Protein AF-A0A9E2D2S4-F1 (afdb_monomer_lite)

Sequence (62 aa):
GIIGKKVHCNIYEKRASVCRDFQPAWLGGESNERCDKARIQWGLPILTPEVWNQPDNFPKAA

Radius of gyration: 13.97 Å; chains: 1; bounding box: 36×27×29 Å

pLDDT: mean 85.82, std 14.3, range [39.16, 97.25]

Foldseek 3Di:
DDPPPDDDDPCLVVDDCVVNVDDDALPVHHGDPVNCVVCVVVVHHGDDNCPVVPPPPDPPDD

Secondary structure (DSSP, 8-state):
-BTTTB---TTGGGS-HHHHS-PPTTGGG---HHHHHHHHHTTPPPP-GGGGT-GGGSPPP-

Structure (mmCIF, N/CA/C/O backbone):
data_AF-A0A9E2D2S4-F1
#
_entry.id   AF-A0A9E2D2S4-F1
#
loop_
_atom_site.group_PDB
_atom_site.id
_atom_site.type_symbol
_atom_site.label_atom_id
_atom_site.label_alt_id
_atom_site.label_comp_id
_atom_site.label_asym_id
_atom_site.label_entity_id
_atom_site.label_seq_id
_atom_site.pdbx_PDB_ins_code
_atom_site.Cartn_x
_atom_site.Cartn_y
_atom_site.Cartn_z
_atom_site.occupancy
_atom_site.B_iso_or_equiv
_atom_site.auth_seq_id
_atom_site.auth_comp_id
_atom_site.auth_asym_id
_atom_site.auth_atom_id
_atom_site.pdbx_PDB_model_num
ATOM 1 N N . GLY A 1 1 ? -19.086 -6.716 1.514 1.00 84.44 1 GLY A N 1
ATOM 2 C CA . GLY A 1 1 ? -18.718 -6.671 0.081 1.00 84.44 1 GLY A CA 1
ATOM 3 C C . GLY A 1 1 ? -19.070 -7.982 -0.601 1.00 84.44 1 GLY A C 1
ATOM 4 O O . GLY A 1 1 ? -19.545 -8.880 0.079 1.00 84.44 1 GLY A O 1
ATOM 5 N N . ILE A 1 2 ? -18.837 -8.090 -1.911 1.00 91.31 2 ILE A N 1
ATOM 6 C CA . ILE A 1 2 ? -19.083 -9.298 -2.719 1.00 91.31 2 ILE A CA 1
ATOM 7 C C . ILE A 1 2 ? -17.732 -9.852 -3.186 1.00 91.31 2 ILE A C 1
ATOM 9 O O . ILE A 1 2 ? -16.969 -9.134 -3.841 1.00 91.31 2 ILE A O 1
ATOM 13 N N . ILE A 1 3 ? -17.438 -11.110 -2.842 1.00 86.25 3 ILE A N 1
ATOM 14 C CA . ILE A 1 3 ? -16.210 -11.816 -3.246 1.00 86.25 3 ILE A CA 1
ATOM 15 C C . ILE A 1 3 ? -16.124 -11.848 -4.777 1.00 86.25 3 ILE A C 1
ATOM 17 O O . ILE A 1 3 ? -17.126 -12.066 -5.454 1.00 86.25 3 ILE A O 1
ATOM 21 N N . GLY A 1 4 ? -14.939 -11.563 -5.321 1.00 84.31 4 GLY A N 1
ATOM 22 C CA . GLY A 1 4 ? -14.713 -11.480 -6.769 1.00 84.31 4 GLY A CA 1
ATOM 23 C C . GLY A 1 4 ? -15.231 -10.200 -7.438 1.00 84.31 4 GLY A C 1
ATOM 24 O O . GLY A 1 4 ? -15.029 -10.034 -8.634 1.00 84.31 4 GLY A O 1
ATOM 25 N N . LYS A 1 5 ? -15.872 -9.283 -6.696 1.00 91.44 5 LYS A N 1
ATOM 26 C CA . LYS A 1 5 ? -16.268 -7.958 -7.210 1.00 91.44 5 LYS A CA 1
ATOM 27 C C . LYS A 1 5 ? -15.609 -6.828 -6.431 1.00 91.44 5 LYS A C 1
ATOM 29 O O . LYS A 1 5 ? -14.741 -6.133 -6.939 1.00 91.44 5 LYS A O 1
ATOM 34 N N . LYS A 1 6 ? -16.040 -6.628 -5.185 1.00 88.69 6 LYS A N 1
ATOM 35 C CA . LYS A 1 6 ? -15.537 -5.565 -4.311 1.00 88.69 6 LYS A CA 1
ATOM 36 C C . LYS A 1 6 ? -15.723 -5.968 -2.861 1.00 88.69 6 LYS A C 1
ATOM 38 O O . LYS A 1 6 ? -16.847 -6.131 -2.375 1.00 88.69 6 LYS A O 1
ATOM 43 N N . VAL A 1 7 ? -14.612 -6.094 -2.157 1.00 91.62 7 VAL A N 1
ATOM 44 C CA . VAL A 1 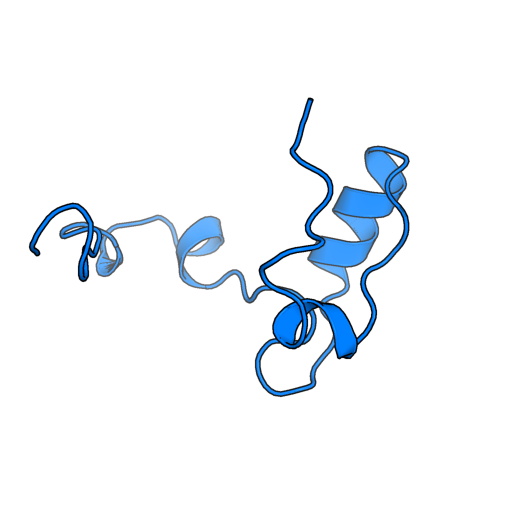7 ? -14.570 -6.369 -0.722 1.00 91.62 7 VAL A CA 1
ATOM 45 C C . VAL A 1 7 ? -13.838 -5.235 -0.017 1.00 91.62 7 VAL A C 1
ATOM 47 O O . VAL A 1 7 ? -13.029 -4.538 -0.620 1.00 91.62 7 VAL A O 1
ATOM 50 N N . HIS A 1 8 ? -14.151 -5.028 1.255 1.00 90.00 8 HIS A N 1
ATOM 51 C CA . HIS A 1 8 ? -13.408 -4.130 2.129 1.00 90.00 8 HIS A CA 1
ATOM 52 C C . HIS A 1 8 ? -13.366 -4.746 3.527 1.00 90.00 8 HIS A C 1
ATOM 54 O O . HIS A 1 8 ? -14.225 -5.554 3.892 1.00 90.00 8 HIS A O 1
ATOM 60 N N . CYS A 1 9 ? -12.356 -4.380 4.308 1.00 89.88 9 CYS A N 1
ATOM 61 C CA . CYS A 1 9 ? -12.218 -4.831 5.685 1.00 89.88 9 CYS A CA 1
ATOM 62 C C . CYS A 1 9 ? -13.117 -3.972 6.591 1.00 89.88 9 CYS A C 1
ATOM 64 O O . CYS A 1 9 ? -12.912 -2.766 6.684 1.00 89.88 9 CYS A O 1
ATOM 66 N N . ASN A 1 10 ? -14.100 -4.569 7.278 1.00 92.25 10 ASN A N 1
ATOM 67 C CA . ASN A 1 10 ? -15.024 -3.816 8.147 1.00 92.25 10 ASN A CA 1
ATOM 68 C C . ASN A 1 10 ? -14.346 -3.214 9.396 1.00 92.25 10 ASN A C 1
ATOM 70 O O . ASN A 1 10 ? -14.878 -2.320 10.040 1.00 92.25 10 ASN A O 1
ATOM 74 N N . ILE A 1 11 ? -13.158 -3.705 9.752 1.00 93.25 11 ILE A N 1
ATOM 75 C CA . ILE A 1 11 ? -12.367 -3.195 10.879 1.00 93.25 11 ILE A CA 1
ATOM 76 C C . ILE A 1 11 ? -11.197 -2.319 10.421 1.00 93.25 11 ILE A C 1
ATOM 78 O O . ILE A 1 11 ? -10.292 -2.081 11.212 1.00 93.25 11 ILE A O 1
ATOM 82 N N . TYR A 1 12 ? -11.167 -1.875 9.160 1.00 90.31 12 TYR A N 1
ATOM 83 C CA . TYR A 1 12 ? -10.041 -1.099 8.6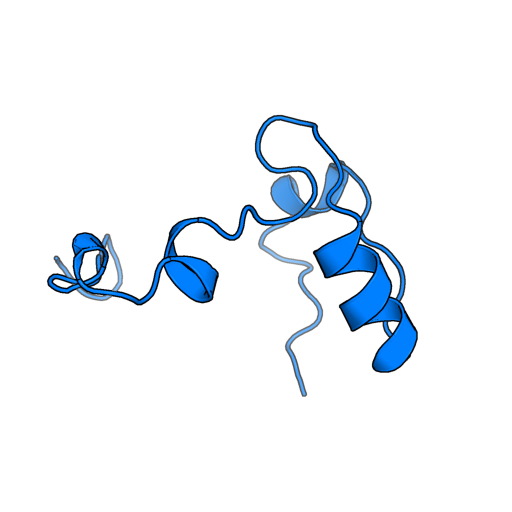32 1.00 90.31 12 TYR A CA 1
ATOM 84 C C . TYR A 1 12 ? -9.752 0.145 9.484 1.00 90.31 12 TYR A C 1
ATOM 86 O O . TYR A 1 12 ? -8.623 0.325 9.932 1.00 90.31 12 TYR A O 1
ATOM 94 N N . GLU A 1 13 ? -10.796 0.899 9.841 1.00 93.12 13 GLU A N 1
ATOM 95 C CA . GLU A 1 13 ? -10.692 2.075 10.717 1.00 93.12 13 GLU A CA 1
ATOM 96 C C . GLU A 1 13 ? -10.184 1.750 12.127 1.00 93.12 13 GLU A C 1
ATOM 98 O O . GLU A 1 13 ? -9.587 2.596 12.788 1.00 93.12 13 GLU A O 1
ATOM 103 N N . LYS A 1 14 ? -10.381 0.510 12.591 1.00 95.69 14 LYS A N 1
ATOM 104 C CA . LYS A 1 14 ? -9.939 0.038 13.912 1.00 95.69 14 LYS A CA 1
ATOM 105 C C . LYS A 1 14 ? -8.507 -0.504 13.911 1.00 95.69 14 LYS A C 1
ATOM 107 O O . LYS A 1 14 ? -8.027 -0.934 14.958 1.00 95.69 14 LYS A O 1
ATOM 112 N N . ARG A 1 15 ? -7.822 -0.536 12.762 1.00 94.50 15 ARG A N 1
ATOM 113 C CA . ARG A 1 15 ? -6.412 -0.943 12.698 1.00 94.50 15 ARG A CA 1
ATOM 114 C C . ARG A 1 15 ? -5.540 0.083 13.418 1.00 94.50 15 ARG A C 1
ATOM 116 O O . ARG A 1 15 ? -5.857 1.271 13.447 1.00 94.50 15 ARG A O 1
ATOM 123 N N . ALA A 1 16 ? -4.416 -0.377 13.966 1.00 95.19 16 ALA A N 1
ATOM 124 C CA . ALA A 1 16 ? -3.401 0.522 14.499 1.00 95.19 16 ALA A CA 1
ATOM 125 C C . ALA A 1 16 ? -2.955 1.520 13.415 1.00 95.19 16 ALA A C 1
ATOM 127 O O . ALA A 1 16 ? -2.833 1.149 12.242 1.00 95.19 16 ALA A O 1
ATOM 128 N N . SER A 1 17 ? -2.685 2.764 13.817 1.00 93.81 17 SER A N 1
ATOM 129 C CA . SER A 1 17 ? -2.283 3.863 12.922 1.00 93.81 17 SER A CA 1
ATOM 130 C C . SER A 1 17 ? -1.121 3.475 12.013 1.00 93.81 17 SER A C 1
ATOM 132 O O . SER A 1 17 ? -1.155 3.723 10.815 1.00 93.81 17 SER A O 1
ATOM 134 N N . VAL A 1 18 ? -0.144 2.735 12.542 1.00 91.62 18 VAL A N 1
ATOM 135 C CA . VAL A 1 18 ? 1.016 2.247 11.780 1.00 91.62 18 VAL A CA 1
ATOM 136 C C . VAL A 1 18 ? 0.656 1.429 10.534 1.00 91.62 18 VAL A C 1
ATOM 138 O O . VAL A 1 18 ? 1.447 1.407 9.595 1.00 91.62 18 VAL A O 1
ATOM 141 N N . CYS A 1 19 ? -0.504 0.763 10.522 1.00 88.56 19 CYS A N 1
ATOM 142 C CA . CYS A 1 19 ? -1.002 -0.012 9.385 1.00 88.56 19 CYS A CA 1
ATOM 143 C C . CYS A 1 19 ? -2.090 0.724 8.598 1.00 88.56 19 CYS A C 1
ATOM 145 O O . CYS A 1 19 ? -2.191 0.520 7.393 1.00 88.56 19 CYS A O 1
ATOM 147 N N . ARG A 1 20 ? -2.934 1.516 9.270 1.00 92.44 20 ARG A N 1
ATOM 148 C CA . ARG A 1 20 ? -4.021 2.268 8.626 1.00 92.44 20 ARG A CA 1
ATOM 149 C C . ARG A 1 20 ? -3.489 3.456 7.826 1.00 92.44 20 ARG A C 1
ATOM 151 O O . ARG A 1 20 ? -3.949 3.700 6.721 1.00 92.44 20 ARG A O 1
ATOM 158 N N . ASP A 1 21 ? -2.487 4.139 8.363 1.00 92.00 21 ASP A N 1
ATOM 159 C CA . ASP A 1 21 ? -1.980 5.398 7.820 1.00 92.00 21 ASP A CA 1
ATOM 160 C C . ASP A 1 21 ? -0.756 5.162 6.905 1.00 92.00 21 ASP A C 1
ATOM 162 O O . ASP A 1 21 ? -0.164 6.102 6.375 1.00 92.00 21 ASP A O 1
ATOM 166 N N . PHE A 1 22 ? -0.359 3.899 6.694 1.00 92.38 22 PHE A N 1
ATOM 167 C CA . PHE A 1 22 ? 0.727 3.537 5.785 1.00 92.38 22 PHE A CA 1
ATOM 168 C C . PHE A 1 22 ? 0.273 3.675 4.328 1.00 92.38 22 PHE A C 1
ATOM 170 O O . PHE A 1 22 ? -0.494 2.850 3.831 1.00 92.38 22 PHE A O 1
ATOM 177 N N . GLN A 1 23 ? 0.786 4.687 3.631 1.00 92.00 23 GLN A N 1
ATOM 178 C CA . GLN A 1 23 ? 0.506 4.893 2.211 1.00 92.00 23 GLN A CA 1
ATOM 179 C C . GLN A 1 23 ? 1.409 4.008 1.340 1.00 92.00 23 GLN A C 1
ATOM 181 O O . GLN A 1 23 ? 2.624 4.022 1.512 1.00 92.00 23 GLN A O 1
ATOM 186 N N . PRO A 1 24 ? 0.876 3.218 0.402 1.00 90.88 24 PRO A N 1
ATOM 187 C CA . PRO A 1 24 ? 1.693 2.533 -0.597 1.00 90.88 24 PRO A CA 1
ATOM 188 C C . PRO A 1 24 ? 2.538 3.507 -1.439 1.00 90.88 24 PRO A C 1
ATOM 190 O O . PRO A 1 24 ? 2.101 4.622 -1.715 1.00 90.88 24 PRO A O 1
ATOM 193 N N . ALA A 1 25 ? 3.727 3.086 -1.885 1.00 93.56 25 ALA A N 1
ATOM 194 C CA . ALA A 1 25 ? 4.556 3.918 -2.760 1.00 93.56 25 ALA A CA 1
ATOM 195 C C . ALA A 1 25 ? 3.851 4.221 -4.092 1.00 93.56 25 ALA A C 1
ATOM 197 O O . ALA A 1 25 ? 3.162 3.371 -4.662 1.00 93.56 25 ALA A O 1
ATOM 198 N N . TRP A 1 26 ? 4.052 5.439 -4.583 1.00 92.38 26 TRP A N 1
ATOM 199 C CA . TRP A 1 26 ? 3.458 6.011 -5.791 1.00 92.38 26 TRP A CA 1
ATOM 200 C C . TRP A 1 26 ? 1.933 6.120 -5.778 1.00 92.38 26 TRP A C 1
ATOM 202 O O . TRP A 1 26 ? 1.337 6.450 -6.805 1.00 92.38 26 TRP A O 1
ATOM 212 N N . LEU A 1 27 ? 1.278 5.901 -4.630 1.00 89.56 27 LEU A N 1
ATOM 213 C CA . LEU A 1 27 ? -0.136 6.231 -4.500 1.00 89.56 27 LEU A CA 1
ATOM 214 C C . LEU A 1 27 ? -0.297 7.747 -4.664 1.00 89.56 27 LEU A C 1
ATOM 216 O O . LEU A 1 27 ? 0.327 8.523 -3.951 1.00 89.56 27 LEU A O 1
ATOM 220 N N . GLY A 1 28 ? -1.105 8.168 -5.637 1.00 87.88 28 GLY A N 1
ATOM 221 C CA . GLY A 1 28 ? -1.251 9.590 -5.959 1.00 87.88 28 GLY A CA 1
ATOM 222 C C . GLY A 1 28 ? -0.003 10.232 -6.583 1.00 87.88 28 GLY A C 1
ATOM 223 O O . GLY A 1 28 ? 0.054 11.452 -6.669 1.00 87.88 28 GLY A O 1
ATOM 224 N N . GLY A 1 29 ? 0.975 9.438 -7.037 1.00 90.25 29 GLY A N 1
ATOM 225 C CA . GLY A 1 29 ? 2.199 9.939 -7.672 1.00 90.25 29 GLY A CA 1
ATOM 226 C C . GLY A 1 29 ? 3.345 10.270 -6.711 1.00 90.25 29 GLY A C 1
ATOM 227 O O . GLY A 1 29 ? 4.363 10.785 -7.164 1.00 90.25 29 GLY A O 1
ATOM 228 N N . GLU A 1 30 ? 3.226 9.947 -5.420 1.00 93.38 30 GLU A N 1
ATOM 229 C CA . GLU A 1 30 ? 4.260 10.224 -4.411 1.00 93.38 30 GLU A CA 1
ATOM 230 C C . GLU A 1 30 ? 5.009 8.958 -3.981 1.00 93.38 30 GLU A C 1
ATOM 232 O O . GLU A 1 30 ? 4.396 7.942 -3.659 1.00 93.38 30 GLU A O 1
ATOM 237 N N . SER A 1 31 ? 6.342 8.998 -3.924 1.00 93.12 31 SER A N 1
ATOM 238 C CA . SER A 1 31 ? 7.137 7.887 -3.384 1.00 93.12 31 SER A CA 1
ATOM 239 C C . SER A 1 31 ? 6.965 7.744 -1.861 1.00 93.12 31 SER A C 1
ATOM 241 O O . SER A 1 31 ? 6.535 8.668 -1.172 1.00 93.12 31 SER A O 1
ATOM 243 N N . ASN A 1 32 ? 7.308 6.574 -1.306 1.00 95.25 32 ASN A N 1
ATOM 244 C CA . ASN A 1 32 ? 7.305 6.354 0.143 1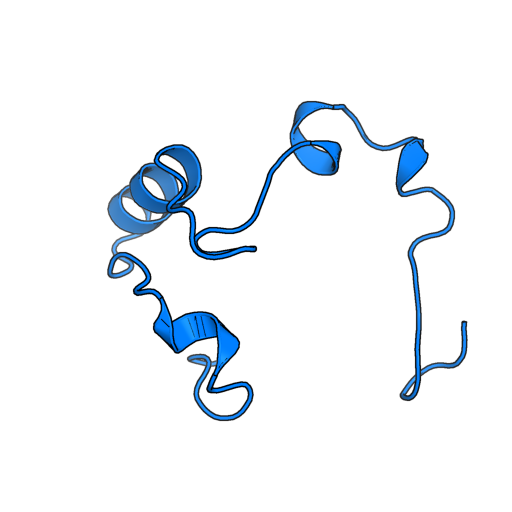.00 95.25 32 ASN A CA 1
ATOM 245 C C . ASN A 1 32 ? 8.623 5.726 0.609 1.00 95.25 32 ASN A C 1
ATOM 247 O O . ASN A 1 32 ? 8.835 4.522 0.465 1.00 95.25 32 ASN A O 1
ATOM 251 N N . GLU A 1 33 ? 9.438 6.519 1.304 1.00 95.25 33 GLU A N 1
ATOM 252 C CA . GLU A 1 33 ? 10.740 6.112 1.842 1.00 95.25 33 GLU A CA 1
ATOM 253 C C . GLU A 1 33 ? 10.6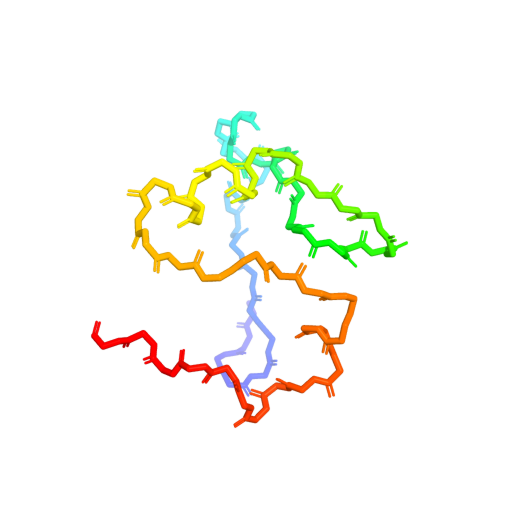67 4.860 2.740 1.00 95.25 33 GLU A C 1
ATOM 255 O O . GLU A 1 33 ? 11.570 4.024 2.731 1.00 95.25 33 GLU A O 1
ATOM 260 N N . ARG A 1 34 ? 9.591 4.681 3.522 1.00 94.12 34 ARG A N 1
ATOM 261 C CA . ARG A 1 34 ? 9.424 3.483 4.367 1.00 94.12 34 ARG A CA 1
ATOM 262 C C . ARG A 1 34 ? 9.185 2.231 3.528 1.00 94.12 34 ARG A C 1
ATOM 264 O O . ARG A 1 34 ? 9.635 1.154 3.915 1.00 94.12 34 ARG A O 1
ATOM 271 N N . CYS A 1 35 ? 8.478 2.368 2.407 1.00 94.00 35 CYS A N 1
ATOM 272 C CA . CYS A 1 35 ? 8.308 1.285 1.444 1.00 94.00 35 CYS A CA 1
ATOM 273 C C . CYS A 1 35 ? 9.657 0.935 0.807 1.00 94.00 35 CYS A C 1
ATOM 275 O O . CYS A 1 35 ? 10.028 -0.237 0.777 1.00 94.00 35 CYS A O 1
ATOM 277 N N . ASP A 1 36 ? 10.426 1.947 0.406 1.00 94.56 36 ASP A N 1
ATOM 278 C CA . ASP A 1 36 ? 11.729 1.769 -0.237 1.00 94.56 36 ASP A CA 1
ATOM 279 C C . ASP A 1 36 ? 12.727 1.081 0.700 1.00 94.56 36 ASP A C 1
ATOM 281 O O . ASP A 1 36 ? 13.335 0.077 0.329 1.00 94.56 36 ASP A O 1
ATOM 285 N N . LYS A 1 37 ? 12.818 1.539 1.957 1.00 95.81 37 LYS A N 1
ATOM 286 C CA . LYS A 1 37 ? 13.639 0.906 3.003 1.00 95.81 37 LYS A CA 1
ATOM 287 C C . LYS A 1 37 ? 13.283 -0.563 3.202 1.00 95.81 37 LYS A C 1
ATOM 289 O O . LYS A 1 37 ? 14.178 -1.403 3.241 1.00 95.81 37 LYS A O 1
ATOM 294 N N . ALA A 1 38 ? 11.990 -0.880 3.304 1.00 94.50 38 ALA A N 1
ATOM 295 C CA . ALA A 1 38 ? 11.541 -2.259 3.461 1.00 94.50 38 ALA A CA 1
ATOM 296 C C . ALA A 1 38 ? 11.928 -3.109 2.243 1.00 94.50 38 ALA A C 1
ATOM 298 O O . ALA A 1 38 ? 12.453 -4.206 2.402 1.00 94.50 38 ALA A O 1
ATOM 299 N N . ARG A 1 39 ? 11.722 -2.601 1.024 1.00 95.12 39 ARG A N 1
ATOM 300 C CA . ARG A 1 39 ? 12.071 -3.329 -0.202 1.00 95.12 39 ARG A CA 1
ATOM 301 C C . ARG A 1 39 ? 13.570 -3.598 -0.294 1.00 95.12 39 ARG A C 1
ATOM 303 O O . ARG A 1 39 ? 13.939 -4.751 -0.488 1.00 95.12 39 ARG A O 1
ATOM 310 N N . ILE A 1 40 ? 14.411 -2.596 -0.042 1.00 96.12 40 ILE A N 1
ATOM 311 C CA . ILE A 1 40 ? 15.874 -2.750 -0.009 1.00 96.12 40 ILE A CA 1
ATOM 312 C C . ILE A 1 40 ? 16.289 -3.795 1.033 1.00 96.12 40 ILE A C 1
ATOM 314 O O . ILE A 1 40 ? 17.084 -4.680 0.726 1.00 96.12 40 ILE A O 1
ATOM 318 N N . GLN A 1 41 ? 15.719 -3.735 2.241 1.00 97.25 41 GLN A N 1
ATOM 319 C CA . GLN A 1 41 ? 16.019 -4.690 3.312 1.00 97.25 41 GLN A CA 1
ATOM 320 C C . GLN A 1 41 ? 15.711 -6.140 2.912 1.00 97.25 41 GLN A C 1
ATOM 322 O O . GLN A 1 41 ? 16.422 -7.053 3.325 1.00 97.25 41 GLN A O 1
ATOM 327 N N . TRP A 1 42 ? 14.680 -6.351 2.093 1.00 95.69 42 TRP A N 1
ATOM 328 C CA . TRP A 1 42 ? 14.286 -7.670 1.595 1.00 95.69 42 TRP A CA 1
ATOM 329 C C . TRP A 1 42 ? 14.854 -8.003 0.205 1.00 95.69 42 TRP A C 1
ATOM 331 O O . TRP A 1 42 ? 14.405 -8.960 -0.419 1.00 95.69 42 TRP A O 1
ATOM 341 N N . GLY A 1 43 ? 15.829 -7.236 -0.300 1.00 94.81 43 GLY A N 1
ATOM 342 C CA . GLY A 1 43 ? 16.464 -7.480 -1.604 1.00 94.81 43 GLY A CA 1
ATOM 343 C C . GLY A 1 43 ? 15.550 -7.234 -2.809 1.00 94.81 43 GLY A C 1
ATOM 344 O O . GLY A 1 43 ? 15.826 -7.708 -3.909 1.00 94.81 43 GLY A O 1
ATOM 345 N N . LEU A 1 44 ? 14.450 -6.509 -2.612 1.00 92.69 44 LEU A N 1
ATOM 346 C CA . LEU A 1 44 ? 13.497 -6.158 -3.655 1.00 92.69 44 LEU A CA 1
ATOM 347 C C . LEU A 1 44 ? 13.878 -4.814 -4.303 1.00 92.69 44 LEU A C 1
ATOM 349 O O . LEU A 1 44 ? 14.249 -3.875 -3.593 1.00 92.69 44 LEU A O 1
ATOM 353 N N . PRO A 1 45 ? 13.728 -4.667 -5.633 1.00 91.56 45 PRO A N 1
ATOM 354 C CA . PRO A 1 45 ? 13.992 -3.402 -6.318 1.00 91.56 45 PRO A CA 1
ATOM 355 C C . PRO A 1 45 ? 12.985 -2.339 -5.888 1.00 91.56 45 PRO A C 1
ATOM 357 O O . PRO A 1 45 ? 11.821 -2.663 -5.657 1.00 91.56 45 PRO A O 1
ATOM 360 N N . ILE A 1 46 ? 13.398 -1.076 -5.810 1.00 93.12 46 ILE A N 1
ATOM 361 C CA . ILE A 1 46 ? 12.514 0.049 -5.469 1.00 93.12 46 ILE A CA 1
ATOM 362 C C . ILE A 1 46 ? 11.388 0.156 -6.511 1.00 93.12 46 ILE A C 1
ATOM 364 O O . ILE A 1 46 ? 11.585 -0.174 -7.680 1.00 93.12 46 ILE A O 1
ATOM 368 N N . LEU A 1 47 ? 10.190 0.559 -6.083 1.00 91.81 47 LEU A N 1
ATOM 369 C CA . LEU A 1 47 ? 9.060 0.723 -6.999 1.00 91.81 47 LEU A CA 1
ATOM 370 C C . LEU A 1 47 ? 9.194 2.020 -7.798 1.00 91.81 47 LEU A C 1
ATOM 372 O O . LEU A 1 47 ? 9.704 3.020 -7.294 1.00 91.81 47 LEU A O 1
ATOM 376 N N . THR A 1 48 ? 8.679 2.008 -9.021 1.00 91.56 48 THR A N 1
ATOM 377 C CA . THR A 1 48 ? 8.581 3.173 -9.904 1.00 91.56 48 THR A CA 1
ATOM 378 C C . THR A 1 48 ? 7.107 3.596 -10.048 1.00 91.56 48 THR A C 1
ATOM 380 O O . THR A 1 48 ? 6.219 2.812 -9.682 1.00 91.56 48 THR A O 1
ATOM 383 N N . PRO A 1 49 ? 6.806 4.809 -10.556 1.00 90.06 49 PRO A N 1
ATOM 384 C CA . PRO A 1 49 ? 5.427 5.290 -10.712 1.00 90.06 49 PRO A CA 1
ATOM 385 C C . PRO A 1 49 ? 4.513 4.339 -11.498 1.00 90.06 49 PRO A C 1
ATOM 387 O O . PRO A 1 49 ? 3.304 4.296 -11.278 1.00 90.06 49 PRO A O 1
ATOM 390 N N . GLU A 1 50 ? 5.085 3.538 -12.395 1.00 86.38 50 GLU A N 1
ATOM 391 C CA . GLU A 1 50 ? 4.370 2.624 -13.284 1.0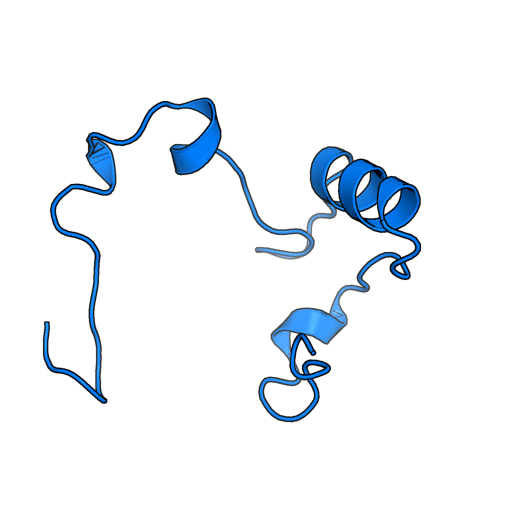0 86.38 50 GLU A CA 1
ATOM 392 C C . GLU A 1 50 ? 3.771 1.404 -12.567 1.00 86.38 50 GLU A C 1
ATOM 394 O O . GLU A 1 50 ? 2.971 0.687 -13.170 1.00 86.38 50 GLU A O 1
ATOM 399 N N . VAL A 1 51 ? 4.092 1.174 -11.286 1.00 82.50 51 VAL A N 1
ATOM 400 C CA . VAL A 1 51 ? 3.591 0.028 -10.503 1.00 82.50 51 VAL A CA 1
ATOM 401 C C . VAL A 1 51 ? 2.056 -0.037 -10.435 1.00 82.50 51 VAL A C 1
ATOM 403 O O . VAL A 1 51 ? 1.485 -1.117 -10.314 1.00 82.50 51 VAL A O 1
ATOM 406 N N . TRP A 1 52 ? 1.372 1.103 -10.567 1.00 81.06 52 TRP A N 1
ATOM 407 C CA . TRP A 1 52 ? -0.094 1.187 -10.577 1.00 81.06 52 TRP A CA 1
ATOM 408 C C . TRP A 1 52 ? -0.722 0.977 -11.961 1.00 81.06 52 TRP A C 1
ATOM 410 O O . TRP A 1 52 ? -1.927 0.758 -12.054 1.00 81.06 52 TRP A O 1
ATOM 420 N N . ASN A 1 53 ? 0.083 1.009 -13.027 1.00 76.62 53 ASN A N 1
ATOM 421 C CA . ASN A 1 53 ? -0.377 0.885 -14.412 1.00 76.62 53 ASN A CA 1
ATOM 422 C C . ASN A 1 53 ? -0.388 -0.568 -14.912 1.00 76.62 53 ASN A C 1
ATOM 424 O O . ASN A 1 53 ? -0.913 -0.833 -15.992 1.00 76.62 53 ASN A O 1
ATOM 428 N N . GLN A 1 54 ? 0.194 -1.511 -14.161 1.00 61.50 54 GLN A N 1
ATOM 429 C CA . GLN A 1 54 ? 0.330 -2.910 -14.579 1.00 61.50 54 GLN A CA 1
ATOM 430 C C . GLN A 1 54 ? -0.174 -3.886 -13.504 1.00 61.50 54 GLN A C 1
ATOM 432 O O . GLN A 1 54 ? 0.631 -4.459 -12.771 1.00 61.50 54 GLN A O 1
ATOM 437 N N . PRO A 1 55 ? -1.493 -4.143 -13.416 1.00 56.09 55 PRO A N 1
ATOM 438 C CA . PRO A 1 55 ? -2.009 -5.189 -12.534 1.00 56.09 55 PRO A CA 1
ATOM 439 C C . PRO A 1 55 ? -1.563 -6.602 -12.949 1.00 56.09 55 PRO A C 1
ATOM 441 O O . PRO A 1 55 ? -1.473 -7.485 -12.099 1.00 56.09 55 PRO A O 1
ATOM 444 N N . ASP A 1 56 ? -1.233 -6.809 -14.226 1.00 57.06 56 ASP A N 1
ATOM 445 C CA . ASP A 1 56 ? -0.933 -8.137 -14.781 1.00 57.06 56 ASP A CA 1
ATOM 446 C C . ASP A 1 56 ? 0.534 -8.565 -14.619 1.00 57.06 56 ASP A C 1
ATOM 448 O O . ASP A 1 56 ? 0.868 -9.725 -14.854 1.00 57.06 56 ASP A O 1
ATOM 452 N N . ASN A 1 57 ? 1.407 -7.643 -14.200 1.00 53.41 57 ASN A N 1
ATOM 453 C CA . ASN A 1 57 ? 2.855 -7.852 -14.148 1.00 53.41 57 ASN A CA 1
ATOM 454 C C . ASN A 1 57 ? 3.442 -7.660 -12.745 1.00 53.41 57 ASN A C 1
ATOM 456 O O . ASN A 1 57 ? 4.655 -7.513 -12.584 1.00 53.41 57 ASN A O 1
ATOM 460 N N . PHE A 1 58 ? 2.597 -7.681 -11.709 1.00 54.78 58 PHE A N 1
ATOM 461 C CA . PHE A 1 58 ? 3.107 -7.858 -10.359 1.00 54.78 58 PHE A CA 1
ATOM 462 C C . PHE A 1 58 ? 3.849 -9.197 -10.315 1.00 54.78 58 PHE A C 1
ATOM 464 O O . PHE A 1 58 ? 3.235 -10.226 -10.622 1.00 54.78 58 PHE A O 1
ATOM 471 N N . PRO A 1 59 ? 5.143 -9.232 -9.940 1.00 53.75 59 PRO A N 1
ATOM 472 C CA . PRO A 1 59 ? 5.783 -10.499 -9.647 1.00 53.75 59 PRO A CA 1
ATOM 473 C C . PRO A 1 59 ? 4.918 -11.176 -8.590 1.00 53.75 59 PRO A C 1
ATOM 475 O O . PRO A 1 59 ? 4.710 -10.622 -7.507 1.00 53.75 59 PRO A O 1
ATOM 478 N N . LYS A 1 60 ? 4.340 -12.333 -8.938 1.00 50.22 60 LYS A N 1
ATOM 479 C CA . LYS A 1 60 ? 3.639 -13.161 -7.961 1.00 50.22 60 LYS A CA 1
ATOM 480 C C . LYS A 1 60 ? 4.642 -13.379 -6.842 1.00 50.22 60 LYS A C 1
ATOM 482 O O . LYS A 1 60 ? 5.717 -13.917 -7.098 1.00 50.22 60 LYS A O 1
ATOM 487 N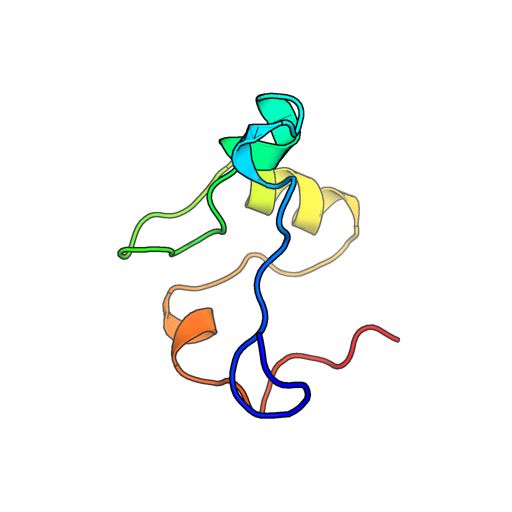 N . ALA A 1 61 ? 4.327 -12.871 -5.654 1.00 48.84 61 ALA A N 1
ATOM 488 C CA . ALA A 1 61 ? 5.107 -13.193 -4.476 1.00 48.84 61 ALA A CA 1
ATOM 489 C C . ALA A 1 61 ? 5.189 -14.724 -4.427 1.00 48.84 61 ALA A C 1
ATOM 491 O O . ALA A 1 61 ? 4.149 -15.388 -4.459 1.00 48.84 61 ALA A O 1
ATOM 492 N N . ALA A 1 62 ? 6.416 -15.237 -4.520 1.00 39.16 62 ALA A N 1
ATOM 493 C CA . ALA A 1 62 ? 6.710 -16.654 -4.382 1.00 39.16 62 ALA A CA 1
ATOM 494 C C . ALA A 1 62 ? 6.337 -17.132 -2.974 1.00 39.16 62 ALA A C 1
ATOM 496 O O . ALA A 1 62 ? 6.456 -16.314 -2.030 1.00 39.16 62 ALA A O 1
#